Protein 9M2Z (pdb70)

B-factor: mean 44.41, std 23.23, range [16.0, 142.89]

Sequence (145 aa):
HSSGLVPRGSHMTYLFSATVNLGGALAPIPLLGGGTRVVEPITGGTIYGPGFNATIEGGLAAPILIKENGTTSQLPWVYAYGHASDGSPFYIEEDGIGSSATQNTRLLIIQVGGKYADLQKMYVLGQPSVNEERTVATVECWSHHH

Radius of gyration: 16.66 Å; Cα contacts (8 Å, |Δi|>4): 367; chains: 1; bounding box: 37×51×24 Å

Nearest PDB structures (foldseek):
  6jjt-assembly1_D  TM=7.848E-01  e=5.576E-09  Penicillium herquei
  3g7g-assembly2_H  TM=7.427E-01  e=3.559E-08  Clostridium acetobutylicum ATCC 824
  3g7g-assembly2_F  TM=7.555E-01  e=1.035E-07  Clostridium acetobutylicum ATCC 824
  3g7g-assembly1_A  TM=7.217E-01  e=1.370E-07  Clostridium acetobutylicum ATCC 824
  3g7g-assembly1_E  TM=7.266E-01  e=1.225E-06  Clostridium acetobutylicum ATCC 824

Foldseek 3Di:
DDPDDDDDDWDKFWAKKKKWFWDDKDDWDADPPGKTWIKTKTCKTWIDDDQFTWIWHIWIWTWIWDADPRDIDIQTWTWTWGATPVGWIKIKTWGRDDPPVDNWTWIAIPTDPPNRCSNVFGKTWDWDADPVRGIIMITIITTDD

Secondary structure (DSSP, 8-state):
--SSSS--S---EEEEEEEEEE--PPPPEEPTTS-EE--EEEEEEEEESSS--EEEEEEEE--EEEEETTEEEEE--EEEEEEETTS-EEEEEE-S---SSSS-EEEEEEE-GGGGGGGGSEEEEEEEE-TTSSEEEEEEEEE--

Structure (mmCIF, N/CA/C/O backbone):
data_9M2Z
#
_entry.id   9M2Z
#
_cell.length_a   45.100
_cell.length_b   70.520
_cell.length_c   88.850
_cell.angle_alpha   90.00
_cell.angle_beta   90.00
_cell.angle_gamma   90.00
#
_symmetry.space_group_name_H-M   'C 2 2 21'
#
loop_
_entity.id
_entity.type
_entity.pdbx_description
1 polymer 'DUF3237 protein'
2 water water
#
loop_
_atom_site.group_PDB
_atom_site.id
_atom_site.type_symbol
_atom_site.label_atom_id
_atom_site.label_alt_id
_atom_site.label_comp_id
_atom_site.label_asym_id
_atom_site.label_entity_id
_atom_site.label_seq_id
_atom_site.pdbx_PDB_ins_code
_atom_site.Cartn_x
_atom_site.Cartn_y
_atom_site.Cartn_z
_atom_site.occupancy
_atom_site.B_iso_or_equiv
_atom_site.auth_seq_id
_atom_site.auth_comp_id
_atom_site.auth_asym_id
_atom_site.auth_atom_id
_atom_site.pdbx_PDB_model_num
ATOM 1 N N . HIS A 1 10 ? 11.712 -4.003 -24.343 1.00 65.85 6 HIS A N 1
ATOM 2 C CA . HIS A 1 10 ? 10.935 -3.366 -23.270 1.00 77.64 6 HIS A CA 1
ATOM 3 C C . HIS A 1 10 ? 9.464 -3.749 -23.225 1.00 67.79 6 HIS A C 1
ATOM 4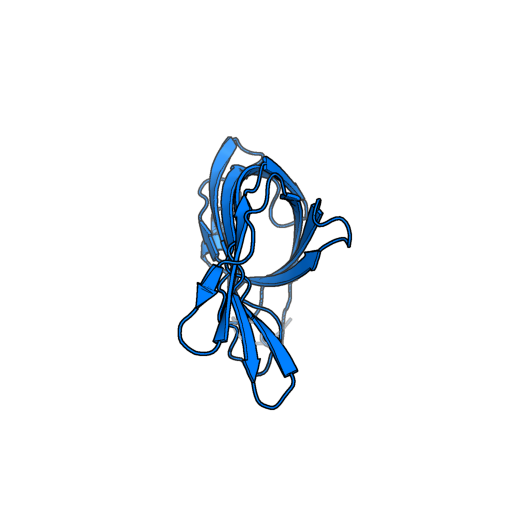 O O . HIS A 1 10 ? 8.730 -3.533 -24.185 1.00 66.40 6 HIS A O 1
ATOM 17 N N . SER A 1 11 ? 9.034 -4.281 -22.080 1.00 65.20 7 SER A N 1
ATOM 18 C CA . SER A 1 11 ? 7.661 -4.711 -21.851 1.00 65.05 7 SER A CA 1
ATOM 19 C C . SER A 1 11 ? 6.913 -3.731 -20.951 1.00 58.96 7 SER A C 1
ATOM 20 O O . SER A 1 11 ? 7.510 -3.002 -20.158 1.00 55.94 7 SER A O 1
ATOM 28 N N . SER A 1 12 ? 5.582 -3.748 -21.058 1.00 55.52 8 SER A N 1
ATOM 29 C CA . SER A 1 12 ? 4.747 -3.044 -20.096 1.00 52.46 8 SER A CA 1
ATOM 30 C C . SER A 1 12 ? 4.859 -3.718 -18.733 1.00 51.24 8 SER A C 1
ATOM 31 O O . SER A 1 12 ? 5.078 -4.930 -18.618 1.00 58.62 8 SER A O 1
ATOM 39 N N . GLY A 1 13 ? 4.715 -2.919 -17.693 1.00 52.37 9 GLY A N 1
ATOM 40 C CA . GLY A 1 13 ? 4.806 -3.447 -16.354 1.00 46.30 9 GLY A CA 1
ATOM 41 C C . GLY A 1 13 ? 6.198 -3.284 -15.802 1.00 50.90 9 GLY A C 1
ATOM 42 O O . GLY A 1 13 ? 7.007 -2.458 -16.246 1.00 51.45 9 GLY A O 1
ATOM 46 N N . LEU A 1 14 ? 6.479 -4.124 -14.820 1.00 49.12 10 LEU A N 1
ATOM 47 C CA . LEU A 1 14 ? 7.718 -4.044 -14.068 1.00 49.22 10 LEU A CA 1
ATOM 48 C C . LEU A 1 14 ? 8.497 -5.352 -14.042 1.00 43.73 10 LEU A C 1
ATOM 49 O O . LEU A 1 14 ? 9.593 -5.387 -13.482 1.00 46.71 10 LEU A O 1
ATOM 65 N N . VAL A 1 15 ? 7.963 -6.428 -14.601 1.00 48.35 11 VAL A N 1
ATOM 66 C CA . VAL A 1 15 ? 8.655 -7.710 -14.660 1.00 54.07 11 VAL A CA 1
ATOM 67 C C . VAL A 1 15 ? 8.733 -8.132 -16.125 1.00 61.05 11 VAL A C 1
ATOM 68 O O . VAL A 1 15 ? 7.696 -8.322 -16.768 1.00 60.02 11 VAL A O 1
ATOM 81 N N . PRO A 1 16 ? 9.924 -8.299 -16.706 1.00 70.91 12 PRO A N 1
ATOM 82 C CA . PRO A 1 16 ? 9.996 -8.872 -18.063 1.00 73.68 12 PRO A CA 1
ATOM 83 C C . PRO A 1 16 ? 9.716 -10.375 -18.028 1.00 75.27 12 PRO A C 1
ATOM 84 O O . PRO A 1 16 ? 10.280 -11.118 -17.216 1.00 67.16 12 PRO A O 1
ATOM 95 N N . ARG A 1 17 ? 8.826 -10.810 -18.911 1.00 83.77 13 ARG A N 1
ATOM 96 C CA . ARG A 1 17 ? 8.429 -12.199 -19.030 1.00 83.42 13 ARG A CA 1
ATOM 97 C C . ARG A 1 17 ? 9.111 -12.845 -20.234 1.00 87.26 13 ARG A C 1
ATOM 98 O O . ARG A 1 17 ? 9.812 -12.193 -21.011 1.00 95.19 13 ARG A O 1
ATOM 119 N N . GLY A 1 18 ? 8.874 -14.137 -20.404 1.00 86.08 14 GLY A N 1
ATOM 120 C CA . GLY A 1 18 ? 9.556 -14.906 -21.427 1.00 84.36 14 GLY A CA 1
ATOM 121 C C . GLY A 1 18 ? 10.705 -15.705 -20.844 1.00 87.53 14 GLY A C 1
ATOM 122 O O . GLY A 1 18 ? 11.293 -15.340 -19.825 1.00 83.69 14 GLY A O 1
ATOM 126 N N . SER A 1 19 ? 11.013 -16.832 -21.479 1.00 94.08 15 SER A N 1
ATOM 127 C CA . SER A 1 19 ? 12.080 -17.685 -20.970 1.00 98.56 15 SER A CA 1
ATOM 128 C C . SER A 1 19 ? 13.425 -16.954 -21.044 1.00 80.22 15 SER A C 1
ATOM 129 O O . SER A 1 19 ? 13.755 -16.338 -22.066 1.00 70.10 15 SER A O 1
ATOM 137 N N . HIS A 1 20 ? 14.212 -17.044 -19.961 1.00 69.27 16 HIS A N 1
ATOM 138 C CA . HIS A 1 20 ? 15.582 -16.543 -19.938 1.00 71.96 16 HIS A CA 1
ATOM 139 C C . HIS A 1 20 ? 16.415 -17.569 -19.206 1.00 65.08 16 HIS A C 1
ATOM 140 O O . HIS A 1 20 ? 16.232 -17.811 -18.006 1.00 66.64 16 HIS A O 1
ATOM 154 N N . MET A 1 21 ? 17.195 -18.290 -20.009 1.00 48.65 17 MET A N 1
ATOM 155 C CA . MET A 1 21 ? 18.245 -19.207 -19.535 1.00 44.35 17 MET A CA 1
ATOM 156 C C . MET A 1 21 ? 19.567 -18.496 -19.746 1.00 39.94 17 MET A C 1
ATOM 157 O O . MET A 1 21 ? 19.755 -17.815 -20.753 1.00 43.79 17 MET A O 1
ATOM 171 N N . THR A 1 22 ? 20.417 -18.524 -18.742 1.00 32.18 18 THR A N 1
ATOM 172 C CA . THR A 1 22 ? 21.604 -17.702 -18.778 1.00 33.19 18 THR A CA 1
ATOM 173 C C . THR A 1 22 ? 22.778 -18.588 -18.424 1.00 34.22 18 THR A C 1
ATOM 174 O O . THR A 1 22 ? 22.744 -19.291 -17.404 1.00 31.32 18 THR A O 1
ATOM 185 N N . TYR A 1 23 ? 23.764 -18.614 -19.318 1.00 30.25 19 TYR A N 1
ATOM 186 C CA . TYR A 1 23 ? 24.959 -19.406 -19.091 1.00 28.48 19 TYR A CA 1
ATOM 187 C C . TYR A 1 23 ? 25.752 -18.795 -17.945 1.00 29.76 19 TYR A C 1
ATOM 188 O O . TYR A 1 23 ? 25.964 -17.578 -17.912 1.00 31.20 19 TYR A O 1
ATOM 206 N N . LEU A 1 24 ? 26.177 -19.633 -17.016 1.00 27.55 20 LEU A N 1
ATOM 207 C CA . LEU A 1 24 ? 26.925 -19.178 -15.87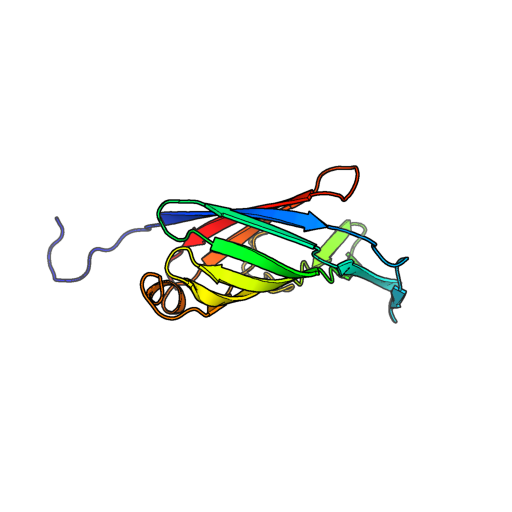7 1.00 23.94 20 LEU A CA 1
ATOM 208 C C . LEU A 1 24 ? 28.372 -19.576 -15.840 1.00 24.34 20 LEU A C 1
ATOM 209 O O . LEU A 1 24 ? 29.214 -18.769 -15.677 1.00 27.47 20 LEU A O 1
ATOM 225 N N . PHE A 1 25 ? 28.626 -20.849 -15.969 1.00 25.30 21 PHE A N 1
ATOM 226 C CA . PHE A 1 25 ? 29.948 -21.356 -15.923 1.00 26.97 21 PHE A CA 1
ATOM 227 C C . PHE A 1 25 ? 30.081 -22.809 -16.313 1.00 30.58 21 PHE A C 1
ATOM 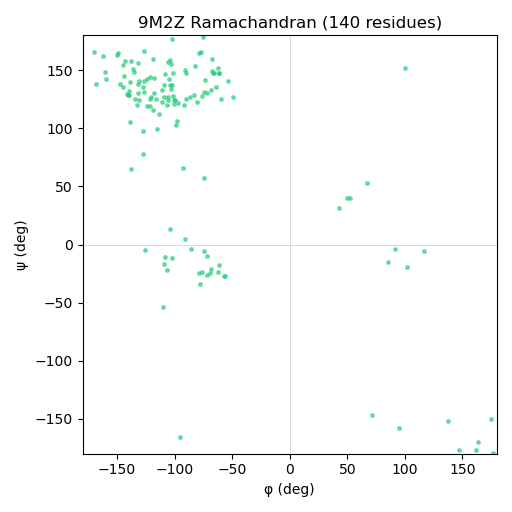228 O O . PHE A 1 25 ? 29.137 -23.519 -16.402 1.00 29.79 21 PHE A O 1
ATOM 245 N N . SER A 1 26 ? 31.317 -23.183 -16.554 1.00 25.75 22 SER A N 1
ATOM 246 C CA . SER A 1 26 ? 31.736 -24.551 -16.768 1.00 31.48 22 SER A CA 1
ATOM 247 C C . SER A 1 26 ? 32.705 -24.933 -15.669 1.00 32.28 22 SER A C 1
ATOM 248 O O . SER A 1 26 ? 33.464 -24.079 -15.190 1.00 30.17 22 SER A O 1
ATOM 256 N N . ALA A 1 27 ? 32.625 -26.185 -15.214 1.00 34.32 23 ALA A N 1
ATOM 257 C CA . ALA A 1 27 ? 33.512 -26.706 -14.176 1.00 31.09 23 ALA A CA 1
ATOM 258 C C . ALA A 1 27 ? 34.307 -27.855 -14.785 1.00 36.79 23 ALA A C 1
ATOM 259 O O . ALA A 1 27 ? 33.741 -28.698 -15.494 1.00 39.35 23 ALA A O 1
ATOM 266 N N . THR A 1 28 ? 35.618 -27.815 -14.605 1.00 30.49 24 THR A N 1
ATOM 267 C CA . THR A 1 28 ? 36.516 -28.898 -14.966 1.00 33.18 24 THR A CA 1
ATOM 268 C C . THR A 1 28 ? 36.946 -29.532 -13.653 1.00 34.21 24 THR A C 1
ATOM 269 O O . THR A 1 28 ? 37.511 -28.848 -12.794 1.00 32.96 24 THR A O 1
ATOM 280 N N . VAL A 1 29 ? 36.648 -30.816 -13.474 1.00 31.73 25 VAL A N 1
ATOM 281 C CA . VAL A 1 29 ? 36.796 -31.475 -12.191 1.00 28.43 25 VAL A CA 1
ATOM 282 C C . VAL A 1 29 ? 37.744 -32.645 -12.355 1.00 29.98 25 VAL A C 1
ATOM 283 O O . VAL A 1 29 ? 37.431 -33.616 -13.058 1.00 30.43 25 VAL A O 1
ATOM 296 N N . ASN A 1 30 ? 38.851 -32.602 -11.629 1.00 24.17 26 ASN A N 1
ATOM 297 C CA . ASN A 1 30 ? 39.842 -33.672 -11.687 1.00 27.62 26 ASN A CA 1
ATOM 298 C C . ASN A 1 30 ? 39.479 -34.773 -10.701 1.00 29.42 26 ASN A C 1
ATOM 299 O O . ASN A 1 30 ? 39.248 -34.503 -9.515 1.00 25.76 26 ASN A O 1
ATOM 310 N N . LEU A 1 31 ? 39.414 -36.004 -11.201 1.00 30.25 27 LEU A N 1
ATOM 311 C CA . LEU A 1 31 ? 39.035 -37.164 -10.432 1.00 26.31 27 LEU A CA 1
ATOM 312 C C . LEU A 1 31 ? 40.265 -37.982 -10.110 1.00 32.99 27 LEU A C 1
ATOM 313 O O . LEU A 1 31 ? 41.116 -38.220 -10.971 1.00 33.89 27 LEU A O 1
ATOM 329 N N . GLY A 1 32 ? 40.341 -38.452 -8.889 1.00 27.30 28 GLY A N 1
ATOM 330 C CA . GLY A 1 32 ? 41.508 -39.255 -8.564 1.00 33.09 28 GLY A CA 1
ATOM 331 C C . GLY A 1 32 ? 41.171 -40.365 -7.613 1.00 35.58 28 GLY A C 1
ATOM 332 O O . GLY A 1 32 ? 40.486 -40.131 -6.609 1.00 42.62 28 GLY A O 1
ATOM 336 N N . GLY A 1 33 ? 41.674 -41.550 -7.877 1.00 29.36 29 GLY A N 1
ATOM 337 C CA . GLY A 1 33 ? 41.511 -42.636 -6.962 1.00 41.59 29 GLY A CA 1
ATOM 338 C C . GLY A 1 33 ? 40.119 -43.175 -6.747 1.00 25.46 29 GLY A C 1
ATOM 339 O O . GLY A 1 33 ? 39.721 -43.353 -5.590 1.00 32.86 29 GLY A O 1
ATOM 343 N N . ALA A 1 34 ? 39.399 -43.541 -7.793 1.00 29.21 30 ALA A N 1
ATOM 344 C CA . ALA A 1 34 ? 38.063 -44.117 -7.560 1.00 29.91 30 ALA A CA 1
ATOM 345 C C . ALA A 1 34 ? 38.113 -45.473 -6.834 1.00 31.30 30 ALA A C 1
ATOM 346 O O . ALA A 1 34 ? 39.043 -46.283 -6.977 1.00 29.17 30 ALA A O 1
ATOM 353 N N . LEU A 1 35 ? 37.084 -45.702 -6.032 1.00 23.22 31 LEU A N 1
ATOM 354 C CA . LEU A 1 35 ? 36.832 -46.979 -5.392 1.00 23.48 31 LEU A CA 1
ATOM 355 C C . LEU A 1 35 ? 36.116 -47.907 -6.363 1.00 26.43 31 LEU A C 1
ATOM 356 O O . LEU A 1 35 ? 35.400 -47.480 -7.267 1.00 27.95 31 LEU A O 1
ATOM 372 N N . ALA A 1 36 ? 36.292 -49.205 -6.151 1.00 24.98 32 ALA A N 1
ATOM 373 C CA . ALA A 1 36 ? 35.548 -50.181 -6.929 1.00 28.91 32 ALA A CA 1
ATOM 374 C C . ALA A 1 36 ? 34.060 -49.978 -6.646 1.00 28.16 32 ALA A C 1
ATOM 375 O O . ALA A 1 36 ? 33.683 -49.504 -5.569 1.00 25.27 32 ALA A O 1
ATOM 382 N N . PRO A 1 37 ? 33.190 -50.308 -7.595 1.00 27.46 33 PRO A N 1
ATOM 383 C CA . PRO A 1 37 ? 31.752 -50.198 -7.321 1.00 22.40 33 PRO A CA 1
ATOM 384 C C . PRO A 1 37 ? 31.323 -50.940 -6.071 1.00 22.11 33 PRO A C 1
ATOM 385 O O . PRO A 1 37 ? 31.695 -52.105 -5.841 1.00 23.38 33 PRO A O 1
ATOM 396 N N . ILE A 1 38 ? 30.415 -50.309 -5.343 1.00 20.74 34 ILE A N 1
ATOM 397 C CA . ILE A 1 38 ? 29.812 -50.903 -4.153 1.00 20.84 34 ILE A CA 1
ATOM 398 C C . ILE A 1 38 ? 28.434 -51.442 -4.549 1.00 23.06 34 ILE A C 1
ATOM 399 O O . ILE A 1 38 ? 27.611 -50.670 -5.043 1.00 21.25 34 ILE A O 1
ATOM 415 N N . PRO A 1 39 ? 28.149 -52.718 -4.323 1.00 22.01 35 PRO A N 1
ATOM 416 C CA . PRO A 1 39 ? 26.843 -53.282 -4.711 1.00 22.81 35 PRO A CA 1
ATOM 417 C C . PRO A 1 39 ? 25.741 -52.863 -3.734 1.00 24.20 35 PRO A C 1
ATOM 418 O O . PRO A 1 39 ? 25.886 -52.993 -2.514 1.00 25.67 35 PRO A O 1
ATOM 429 N N . LEU A 1 40 ? 24.656 -52.319 -4.279 1.00 22.89 36 LEU A N 1
ATOM 430 C CA . LEU A 1 40 ? 23.537 -51.839 -3.473 1.00 21.31 36 LEU A CA 1
ATOM 431 C C . LEU A 1 40 ? 22.393 -52.835 -3.472 1.00 23.53 36 LEU A C 1
ATOM 432 O O . LEU A 1 40 ? 22.181 -53.532 -4.449 1.00 23.58 36 LEU A O 1
ATOM 448 N N . LEU A 1 41 ? 21.670 -52.882 -2.355 1.00 23.36 37 LEU A N 1
ATOM 449 C CA . LEU A 1 41 ? 20.416 -53.608 -2.293 1.00 25.32 37 LEU A CA 1
ATOM 450 C C . LEU A 1 41 ? 19.562 -53.219 -3.470 1.00 24.15 37 LEU A C 1
ATOM 451 O O . LEU A 1 41 ? 19.320 -52.032 -3.678 1.00 28.30 37 LEU A O 1
ATOM 467 N N . GLY A 1 42 ? 19.095 -54.208 -4.215 1.00 25.06 38 GLY A N 1
ATOM 468 C CA . GLY A 1 42 ? 18.259 -53.989 -5.376 1.00 27.25 38 GLY A CA 1
ATOM 469 C C . GLY A 1 42 ? 18.998 -54.111 -6.680 1.00 34.34 38 GLY A C 1
ATOM 470 O O . GLY A 1 42 ? 18.365 -54.277 -7.722 1.00 36.75 38 GLY A O 1
ATOM 474 N N . GLY A 1 43 ? 20.312 -54.004 -6.651 1.00 29.09 39 GLY A N 1
ATOM 475 C CA . GLY A 1 43 ? 21.112 -54.329 -7.805 1.00 31.58 39 GLY A CA 1
ATOM 476 C C . GLY A 1 43 ? 21.887 -53.165 -8.372 1.00 33.83 39 GLY A C 1
ATOM 477 O O . GLY A 1 43 ? 22.694 -53.373 -9.297 1.00 38.96 39 GLY A O 1
ATOM 481 N N . GLY A 1 44 ? 21.697 -51.959 -7.856 1.00 27.62 40 GLY A N 1
ATOM 482 C CA . GLY A 1 44 ? 22.451 -50.801 -8.326 1.00 29.63 40 GLY A CA 1
ATOM 483 C C . GLY A 1 44 ? 23.884 -50.828 -7.795 1.00 26.87 40 GLY A C 1
ATOM 484 O O . GLY A 1 44 ? 24.285 -51.746 -7.080 1.00 23.87 40 GLY A O 1
ATOM 488 N N . THR A 1 45 ? 24.674 -49.825 -8.187 1.00 22.32 41 THR A N 1
ATOM 489 C CA . THR A 1 45 ? 25.992 -49.648 -7.598 1.00 23.19 41 THR A CA 1
ATOM 490 C C . THR A 1 45 ? 26.288 -48.203 -7.251 1.00 23.48 41 THR A C 1
ATOM 491 O O . THR A 1 45 ? 25.759 -47.270 -7.877 1.00 26.25 41 THR A O 1
ATOM 502 N N . ARG A 1 46 ? 27.077 -48.008 -6.182 1.00 20.52 42 ARG A N 1
ATOM 503 C CA . ARG A 1 46 ? 27.553 -46.679 -5.805 1.00 20.40 42 ARG A CA 1
ATOM 504 C C . ARG A 1 46 ? 29.027 -46.631 -6.185 1.00 22.13 42 ARG A C 1
ATOM 505 O O . ARG A 1 46 ? 29.787 -47.519 -5.777 1.00 19.86 42 ARG A O 1
ATOM 526 N N . VAL A 1 47 ? 29.422 -45.645 -6.992 1.00 20.72 43 VAL A N 1
ATOM 527 C CA . VAL A 1 47 ? 30.801 -45.509 -7.428 1.00 20.78 43 VAL A CA 1
ATOM 528 C C . VAL A 1 47 ? 31.377 -44.250 -6.834 1.00 20.88 43 VAL A C 1
ATOM 529 O O . VAL A 1 47 ? 30.954 -43.160 -7.194 1.00 25.55 43 VAL A O 1
ATOM 542 N N . VAL A 1 48 ? 32.327 -44.386 -5.926 1.00 19.44 44 VAL A N 1
ATOM 543 C CA . VAL A 1 48 ? 32.920 -43.242 -5.215 1.00 20.14 44 VAL A CA 1
ATOM 544 C C . VAL A 1 48 ? 34.150 -42.762 -5.977 1.00 23.49 44 VAL A C 1
ATOM 545 O O . VAL A 1 48 ? 35.113 -43.535 -6.177 1.00 23.31 44 VAL A O 1
ATOM 558 N N . GLU A 1 49 ? 34.116 -41.494 -6.401 1.00 20.88 45 GLU A N 1
ATOM 559 C CA . GLU A 1 49 ? 35.208 -40.877 -7.163 1.00 22.64 45 GLU A CA 1
ATOM 560 C C . GLU A 1 49 ? 35.624 -39.571 -6.484 1.00 20.53 45 GLU A C 1
ATOM 561 O O . GLU A 1 49 ? 35.008 -38.509 -6.702 1.00 22.29 45 GLU A O 1
ATOM 573 N N . PRO A 1 50 ? 36.690 -39.604 -5.675 1.00 23.40 46 PRO A N 1
ATOM 574 C CA . PRO A 1 50 ? 37.193 -38.391 -5.003 1.00 20.33 46 PRO A CA 1
ATOM 575 C C . PRO A 1 50 ? 37.624 -37.353 -6.009 1.00 23.20 46 PRO A C 1
ATOM 576 O O . PRO A 1 50 ? 38.092 -37.669 -7.117 1.00 25.69 46 PRO A O 1
ATOM 587 N N . ILE A 1 51 ? 37.452 -36.098 -5.615 1.00 22.82 47 ILE A N 1
ATOM 588 C CA . ILE A 1 51 ? 37.833 -34.963 -6.442 1.00 22.36 47 ILE A CA 1
ATOM 589 C C . ILE A 1 51 ? 39.138 -34.417 -5.924 1.00 25.61 47 ILE A C 1
ATOM 590 O O . ILE A 1 51 ? 39.227 -34.099 -4.739 1.00 26.92 47 ILE A O 1
ATOM 606 N N . THR A 1 52 ? 40.133 -34.267 -6.820 1.00 24.71 48 THR A N 1
ATOM 607 C CA . THR A 1 52 ? 41.435 -33.827 -6.365 1.00 28.45 48 THR A CA 1
ATOM 608 C C . THR A 1 52 ? 41.701 -32.358 -6.652 1.00 27.58 48 THR A C 1
ATOM 609 O O . THR A 1 52 ? 42.641 -31.788 -6.069 1.00 30.43 48 THR A O 1
ATOM 620 N N . GLY A 1 53 ? 40.863 -31.723 -7.456 1.00 22.58 49 GLY A N 1
ATOM 621 C CA . GLY A 1 53 ? 41.067 -30.331 -7.784 1.00 24.54 49 GLY A CA 1
ATOM 622 C C . GLY A 1 53 ? 40.231 -30.020 -9.001 1.00 26.57 49 GLY A C 1
ATOM 623 O O . GLY A 1 53 ? 39.400 -30.841 -9.416 1.00 26.59 49 GLY A O 1
ATOM 627 N N . GLY A 1 54 ? 40.458 -28.837 -9.568 1.00 30.78 50 GLY A N 1
ATOM 628 C CA . GLY A 1 54 ? 39.715 -28.424 -10.742 1.00 30.38 50 GLY A CA 1
ATOM 629 C C . GLY A 1 54 ? 39.492 -26.919 -10.746 1.00 29.30 50 GLY A C 1
ATOM 630 O O . GLY A 1 54 ? 39.951 -26.180 -9.862 1.00 26.16 50 GLY A O 1
ATOM 634 N N . THR A 1 55 ? 38.764 -26.465 -11.756 1.00 24.88 51 THR A N 1
ATOM 635 C CA . THR A 1 55 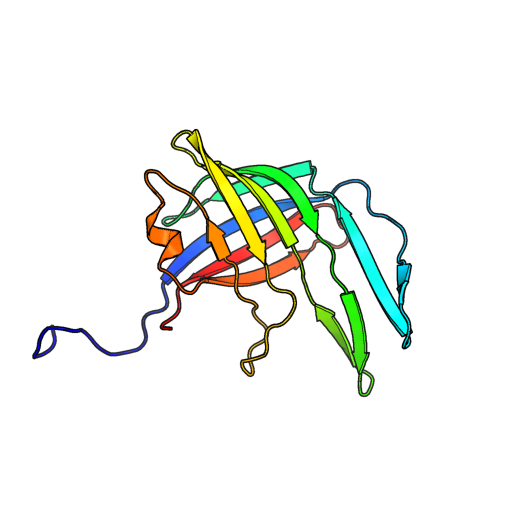? 38.536 -25.025 -11.898 1.00 25.48 51 THR A CA 1
ATOM 636 C C . THR A 1 55 ? 37.141 -24.788 -12.444 1.00 24.68 51 THR A C 1
ATOM 637 O O . THR A 1 55 ? 36.532 -25.659 -13.075 1.00 27.39 51 THR A O 1
ATOM 648 N N . ILE A 1 56 ? 36.627 -23.608 -12.138 1.00 23.14 52 ILE A N 1
ATOM 649 C CA . ILE A 1 56 ? 35.305 -23.159 -12.562 1.00 21.61 52 ILE A CA 1
ATOM 650 C C . ILE A 1 56 ? 35.525 -21.822 -13.232 1.00 25.39 52 ILE A C 1
ATOM 651 O O . ILE A 1 56 ? 36.264 -20.988 -12.689 1.00 25.10 52 ILE A O 1
ATOM 667 N N . TYR A 1 57 ? 34.953 -21.634 -14.428 1.00 25.22 53 TYR A N 1
ATOM 668 C CA . TYR A 1 57 ? 35.243 -20.429 -15.193 1.00 26.88 53 TYR A CA 1
ATOM 669 C C . TYR A 1 57 ? 34.010 -20.059 -15.986 1.00 25.16 53 TYR A C 1
ATOM 670 O O . TYR A 1 57 ? 33.329 -20.927 -16.536 1.00 29.67 53 TYR A O 1
ATOM 688 N N . GLY A 1 58 ? 33.711 -18.780 -16.013 1.00 28.44 54 GLY A N 1
ATOM 689 C CA . GLY A 1 58 ? 32.652 -18.286 -16.857 1.00 30.07 54 GLY A CA 1
ATOM 690 C C . GLY A 1 58 ? 32.217 -16.918 -16.400 1.00 30.22 54 GLY A C 1
ATOM 691 O O . GLY A 1 58 ? 32.754 -16.345 -15.447 1.00 29.72 54 GLY A O 1
ATOM 695 N N . PRO A 1 59 ? 31.195 -16.378 -17.061 1.00 30.64 55 PRO A N 1
ATOM 696 C CA . PRO A 1 59 ? 30.754 -15.040 -16.695 1.00 31.32 55 PRO A CA 1
ATOM 697 C C . PRO A 1 59 ? 30.106 -14.982 -15.327 1.00 32.57 55 PRO A C 1
ATOM 698 O O . PRO A 1 59 ? 30.060 -13.903 -14.727 1.00 36.12 55 PRO A O 1
ATOM 709 N N . GLY A 1 60 ? 29.619 -16.099 -14.803 1.00 29.04 56 GLY A N 1
ATOM 710 C CA . GLY A 1 60 ? 28.811 -16.064 -13.611 1.00 24.29 56 GLY A CA 1
ATOM 711 C C . GLY A 1 60 ? 29.481 -16.593 -12.370 1.00 29.16 56 GLY A C 1
ATOM 712 O O . GLY A 1 60 ? 28.932 -16.439 -11.274 1.00 24.85 56 GLY A O 1
ATOM 716 N N . PHE A 1 61 ? 30.642 -17.235 -12.514 1.00 24.72 57 PHE A N 1
ATOM 717 C CA . PHE A 1 61 ? 31.341 -17.841 -11.390 1.00 21.26 57 PHE A CA 1
ATOM 718 C C . PHE A 1 61 ? 32.734 -18.196 -11.886 1.00 24.61 57 PHE A C 1
ATOM 719 O O . PHE A 1 61 ? 32.893 -18.703 -13.012 1.00 23.55 57 PHE A O 1
ATOM 736 N N . ASN A 1 62 ? 33.743 -17.932 -11.054 1.00 24.45 58 ASN A N 1
ATOM 737 C CA . ASN A 1 62 ? 35.130 -18.331 -11.289 1.00 21.36 58 ASN A CA 1
ATOM 738 C C . ASN A 1 62 ? 35.682 -18.761 -9.958 1.00 23.10 58 ASN A C 1
ATOM 739 O O . ASN A 1 62 ? 35.480 -18.050 -8.979 1.00 22.29 58 ASN A O 1
ATOM 750 N N . ALA A 1 63 ? 36.280 -19.940 -9.907 1.00 22.49 59 ALA A N 1
ATOM 751 C CA . ALA A 1 63 ? 36.687 -20.514 -8.653 1.00 24.18 59 ALA A CA 1
ATOM 752 C C . ALA A 1 63 ? 37.699 -21.609 -8.921 1.00 22.70 59 ALA A C 1
ATOM 753 O O . ALA A 1 63 ? 37.882 -22.080 -10.051 1.00 24.61 59 ALA A O 1
ATOM 760 N N . THR A 1 64 ? 38.422 -21.954 -7.866 1.00 20.69 60 THR A N 1
ATOM 761 C CA . THR A 1 64 ? 39.270 -23.134 -7.825 1.00 20.51 60 THR A CA 1
ATOM 762 C C . THR A 1 64 ? 38.658 -24.189 -6.898 1.00 21.37 60 THR A C 1
ATOM 763 O O . THR A 1 64 ? 38.291 -23.903 -5.745 1.00 21.32 60 THR A O 1
ATOM 774 N N . ILE A 1 65 ? 38.510 -25.403 -7.443 1.00 22.97 61 ILE A N 1
ATOM 775 C CA . ILE A 1 65 ? 38.021 -26.566 -6.697 1.00 22.75 61 ILE A CA 1
ATOM 776 C C . ILE A 1 65 ? 39.203 -27.160 -5.942 1.00 22.84 61 ILE A C 1
ATOM 777 O O . ILE A 1 65 ? 40.268 -27.416 -6.526 1.00 23.99 61 ILE A O 1
ATOM 793 N N . GLU A 1 66 ? 39.021 -27.368 -4.635 1.00 21.24 62 GLU A N 1
ATOM 794 C CA . GLU A 1 66 ? 40.066 -27.953 -3.829 1.00 21.32 62 GLU A CA 1
ATOM 795 C C . GLU A 1 66 ? 39.795 -29.361 -3.360 1.00 23.21 62 GLU A C 1
ATOM 796 O O . GLU A 1 66 ? 40.774 -30.065 -3.021 1.00 27.05 62 GLU A O 1
ATOM 808 N N . GLY A 1 67 ? 38.551 -29.825 -3.406 1.00 22.16 63 GLY A N 1
ATOM 809 C CA . GLY A 1 67 ? 38.303 -31.183 -2.993 1.00 23.56 63 GLY A CA 1
ATOM 810 C C . GLY A 1 67 ? 36.826 -31.489 -3.046 1.00 21.70 63 GLY A C 1
ATOM 811 O O . GLY A 1 67 ? 35.988 -30.677 -3.482 1.00 20.03 63 GLY A O 1
ATOM 815 N N . GLY A 1 68 ? 36.533 -32.723 -2.659 1.00 19.30 64 GLY A N 1
ATOM 816 C CA . GLY A 1 68 ? 35.185 -33.240 -2.559 1.00 23.10 64 GLY A CA 1
ATOM 817 C C . GLY A 1 68 ? 35.135 -34.633 -3.116 1.00 21.67 64 GLY A C 1
ATOM 818 O O . GLY A 1 68 ? 36.130 -35.360 -3.077 1.00 20.47 64 GLY A O 1
ATOM 822 N N . LEU A 1 69 ? 33.954 -34.980 -3.614 1.00 20.34 65 LEU A N 1
ATOM 823 C CA . LEU A 1 69 ? 33.753 -36.317 -4.155 1.00 18.43 65 LEU A CA 1
ATOM 824 C C . LEU A 1 69 ? 32.557 -36.379 -5.064 1.00 20.88 65 LEU A C 1
ATOM 825 O O . LEU A 1 69 ? 31.557 -35.695 -4.849 1.00 23.70 65 LEU A O 1
ATOM 841 N N . ALA A 1 70 ? 32.637 -37.239 -6.055 1.00 21.23 66 ALA A N 1
ATOM 842 C CA . ALA A 1 70 ? 31.487 -37.599 -6.864 1.00 22.13 66 ALA A CA 1
ATOM 843 C C . ALA A 1 70 ? 31.044 -38.963 -6.344 1.00 22.83 66 ALA A C 1
ATOM 844 O O . ALA A 1 70 ? 31.867 -39.832 -6.038 1.00 22.41 66 ALA A O 1
ATOM 851 N N . ALA A 1 71 ? 29.764 -39.156 -6.187 1.00 19.78 67 ALA A N 1
ATOM 852 C CA . ALA A 1 71 ? 29.241 -40.406 -5.640 1.00 21.36 67 ALA A CA 1
ATOM 853 C C . ALA A 1 71 ? 28.034 -40.733 -6.490 1.00 19.72 67 ALA A C 1
ATOM 854 O O . ALA A 1 71 ? 26.927 -40.784 -5.975 1.00 19.23 67 ALA A O 1
ATOM 861 N N . PRO A 1 72 ? 28.239 -41.004 -7.783 1.00 23.39 68 PRO A N 1
ATOM 862 C CA . PRO A 1 72 ? 27.127 -41.455 -8.637 1.00 23.23 68 PRO A CA 1
ATOM 863 C C . PRO A 1 72 ? 26.613 -42.846 -8.239 1.00 24.88 68 PRO A C 1
ATOM 864 O O . PRO A 1 72 ? 27.357 -43.722 -7.757 1.00 21.51 68 PRO A O 1
ATOM 875 N N . ILE A 1 73 ? 25.313 -43.015 -8.448 1.00 22.09 69 ILE A N 1
ATOM 876 C CA . ILE A 1 73 ? 24.643 -44.294 -8.301 1.00 21.97 69 ILE A CA 1
ATOM 877 C C . ILE A 1 73 ? 24.228 -44.730 -9.699 1.00 30.10 69 ILE A C 1
ATOM 878 O O . ILE A 1 73 ? 23.727 -43.913 -10.486 1.00 29.78 69 ILE A O 1
ATOM 894 N N . LEU A 1 74 ? 24.505 -45.980 -10.033 1.00 27.01 70 LEU A N 1
ATOM 895 C CA . LEU A 1 74 ? 24.187 -46.555 -11.340 1.00 29.00 70 LEU A CA 1
ATOM 896 C C . LEU A 1 74 ? 23.083 -47.565 -11.109 1.00 32.33 70 LEU A C 1
ATOM 897 O O . LEU A 1 74 ? 23.235 -48.472 -10.281 1.00 34.96 70 LEU A O 1
ATOM 913 N N . ILE A 1 75 ? 21.947 -47.394 -11.780 1.00 25.48 71 ILE A N 1
ATOM 914 C CA . ILE A 1 75 ? 20.813 -48.261 -11.487 1.00 36.33 71 ILE A CA 1
ATOM 915 C C . ILE A 1 75 ? 20.142 -48.625 -12.794 1.00 35.04 71 ILE A C 1
ATOM 916 O O . ILE A 1 75 ? 19.857 -47.750 -13.604 1.00 37.34 71 ILE A O 1
ATOM 932 N N . LYS A 1 76 ? 19.921 -49.911 -13.012 1.00 35.30 72 LYS A N 1
ATOM 933 C CA . LYS A 1 76 ? 19.260 -50.400 -14.213 1.00 41.73 72 LYS A CA 1
ATOM 934 C C . LYS A 1 76 ? 17.764 -50.471 -13.968 1.00 44.87 72 LYS A C 1
ATOM 935 O O . LYS A 1 76 ? 17.324 -51.124 -13.016 1.00 40.76 72 LYS A O 1
ATOM 954 N N . GLU A 1 77 ? 16.986 -49.821 -14.836 1.00 39.64 73 GLU A N 1
ATOM 955 C CA . GLU A 1 77 ? 15.533 -49.897 -14.742 1.00 37.49 73 GLU A CA 1
ATOM 956 C C . GLU A 1 77 ? 14.940 -50.013 -16.135 1.00 40.45 73 GLU A C 1
ATOM 957 O O . GLU A 1 77 ? 15.292 -49.228 -17.024 1.00 39.51 73 GLU A O 1
ATOM 969 N N . ASN A 1 78 ? 14.028 -50.973 -16.300 1.00 33.84 74 ASN A N 1
ATOM 970 C CA . ASN A 1 78 ? 13.409 -51.283 -17.595 1.00 43.59 74 ASN A CA 1
ATOM 971 C C . ASN A 1 78 ? 14.493 -51.442 -18.657 1.00 52.61 74 ASN A C 1
ATOM 972 O O . ASN A 1 78 ? 14.375 -50.947 -19.780 1.00 51.75 74 ASN A O 1
ATOM 983 N N . GLY A 1 79 ? 15.589 -52.084 -18.278 1.00 47.27 75 GLY A N 1
ATOM 984 C CA . GLY A 1 79 ? 16.653 -52.399 -19.206 1.00 62.33 75 GLY A CA 1
ATOM 985 C C . GLY A 1 79 ? 17.688 -51.307 -19.432 1.00 67.97 75 GLY A C 1
ATOM 986 O O . GLY A 1 79 ? 18.767 -51.594 -19.964 1.00 75.27 75 GLY A O 1
ATOM 990 N N . THR A 1 80 ? 17.412 -50.074 -19.043 1.00 61.24 76 THR A N 1
ATOM 991 C CA . THR A 1 80 ? 18.333 -48.973 -19.277 1.00 63.18 76 THR A CA 1
ATOM 992 C C . THR A 1 80 ? 19.055 -48.583 -17.987 1.00 53.93 76 THR A C 1
ATOM 993 O O . THR A 1 80 ? 18.467 -48.604 -16.908 1.00 48.38 76 THR A O 1
ATOM 1004 N N . THR A 1 81 ? 20.335 -48.227 -18.096 1.00 49.48 77 THR A N 1
ATOM 1005 C CA . THR A 1 81 ? 21.128 -47.839 -16.927 1.00 50.45 77 THR A CA 1
ATOM 1006 C C . THR A 1 81 ? 21.154 -46.321 -16.792 1.00 49.40 77 THR A C 1
ATOM 1007 O O . THR A 1 81 ? 21.576 -45.614 -17.710 1.00 50.61 77 THR A O 1
ATOM 1018 N N . SER A 1 82 ? 20.693 -45.836 -15.648 1.00 47.27 78 SER A N 1
ATOM 1019 C CA . SER A 1 82 ? 20.671 -44.421 -15.315 1.00 53.06 78 SER A CA 1
ATOM 1020 C C . SER A 1 82 ? 21.810 -44.126 -14.359 1.00 44.86 78 SER A C 1
ATOM 1021 O O . SER A 1 82 ? 22.259 -45.010 -13.637 1.00 38.83 78 SER A O 1
ATOM 1029 N N . GLN A 1 83 ? 22.261 -42.878 -14.345 1.00 41.25 79 GLN A N 1
ATOM 1030 C CA . GLN A 1 83 ? 23.242 -42.410 -13.381 1.00 37.40 79 GLN A CA 1
ATOM 1031 C C . GLN A 1 83 ? 22.647 -41.263 -12.586 1.00 45.60 79 GLN A C 1
ATOM 1032 O O . GLN A 1 83 ? 22.155 -40.294 -13.175 1.00 44.33 79 GLN A O 1
ATOM 1046 N N . LEU A 1 84 ? 22.683 -41.379 -11.255 1.00 36.07 80 LEU A N 1
ATOM 1047 C CA . LEU A 1 84 ? 22.250 -40.308 -10.372 1.00 37.06 80 LEU A CA 1
ATOM 1048 C C . LEU A 1 84 ? 23.520 -39.593 -9.967 1.00 36.46 80 LEU A C 1
ATOM 1049 O O . LEU A 1 84 ? 24.309 -40.154 -9.213 1.00 29.50 80 LEU A O 1
ATOM 1065 N N . PRO A 1 85 ? 23.798 -38.416 -10.480 1.00 31.91 81 PRO A N 1
ATOM 1066 C CA . PRO A 1 85 ? 25.168 -37.872 -10.360 1.00 30.19 81 PRO A CA 1
ATOM 1067 C C . PRO A 1 85 ? 25.400 -36.981 -9.145 1.00 32.14 81 PRO A C 1
ATOM 1068 O O . PRO A 1 85 ? 25.680 -35.777 -9.256 1.00 32.33 81 PRO A O 1
ATOM 1079 N N . TRP A 1 86 ? 25.319 -37.587 -7.976 1.00 23.51 82 TRP A N 1
ATOM 1080 C CA . TRP A 1 86 ? 25.634 -36.899 -6.733 1.00 25.30 82 TRP A CA 1
ATOM 1081 C C . TRP A 1 86 ? 27.066 -36.391 -6.734 1.00 24.76 82 TRP A C 1
ATOM 1082 O O . TRP A 1 86 ? 28.012 -37.166 -6.915 1.00 21.99 82 TRP A O 1
ATOM 1103 N N . VAL A 1 87 ? 27.254 -35.098 -6.503 1.00 21.39 83 VAL A N 1
ATOM 1104 C CA . VAL A 1 87 ? 28.577 -34.516 -6.377 1.00 20.24 83 VAL A CA 1
ATOM 1105 C C . VAL A 1 87 ? 28.591 -33.513 -5.243 1.00 19.17 83 VAL A C 1
ATOM 1106 O O . VAL A 1 87 ? 27.649 -32.731 -5.071 1.00 20.52 83 VAL A O 1
ATOM 1119 N N . TYR A 1 88 ? 29.676 -33.517 -4.473 1.00 19.27 84 TYR A N 1
ATOM 1120 C CA . TYR A 1 88 ? 29.851 -32.576 -3.369 1.00 18.47 84 TYR A CA 1
ATOM 1121 C C . TYR A 1 88 ? 31.247 -32.005 -3.508 1.00 21.24 84 TYR A C 1
ATOM 1122 O O . TYR A 1 88 ? 32.230 -32.776 -3.478 1.00 22.20 84 TYR A O 1
ATOM 1140 N N . ALA A 1 89 ? 31.357 -30.674 -3.666 1.00 18.18 85 ALA A N 1
ATOM 1141 C CA . ALA A 1 89 ? 32.648 -30.111 -3.922 1.00 18.56 85 ALA A CA 1
ATOM 1142 C C . ALA A 1 89 ? 32.786 -28.789 -3.231 1.00 16.99 85 ALA A C 1
ATOM 1143 O O . ALA A 1 89 ? 31.814 -28.129 -2.903 1.00 20.26 85 ALA A O 1
ATOM 1150 N N . TYR A 1 90 ? 34.050 -28.407 -3.019 1.00 18.56 86 TYR A N 1
ATOM 1151 C CA . TYR A 1 90 ? 34.337 -27.166 -2.314 1.00 18.01 86 TYR A CA 1
ATOM 1152 C C . TYR A 1 90 ? 35.659 -26.573 -2.818 1.00 19.02 86 TYR A C 1
ATOM 1153 O O . TYR A 1 90 ? 36.460 -27.230 -3.506 1.00 19.89 86 TYR A O 1
ATOM 1171 N N . GLY A 1 91 ? 35.816 -25.285 -2.494 1.00 17.56 87 GLY A N 1
ATOM 1172 C CA . GLY A 1 91 ? 37.022 -24.565 -2.866 1.00 18.94 87 GLY A CA 1
ATOM 1173 C C . GLY A 1 91 ? 36.887 -23.113 -2.502 1.00 21.49 87 GLY A C 1
ATOM 1174 O O . GLY A 1 91 ? 36.187 -22.762 -1.539 1.00 18.85 87 GLY A O 1
ATOM 1178 N N . HIS A 1 92 ? 37.569 -22.273 -3.282 1.00 20.44 88 HIS A N 1
ATOM 1179 C CA . HIS A 1 92 ? 37.463 -20.831 -3.142 1.00 19.18 88 HIS A CA 1
ATOM 1180 C C . HIS A 1 92 ? 37.207 -20.171 -4.480 1.00 17.77 88 HIS A C 1
ATOM 1181 O O . HIS A 1 92 ? 37.810 -20.522 -5.499 1.00 21.28 88 HIS A O 1
ATOM 1195 N N . ALA A 1 93 ? 36.352 -19.159 -4.428 1.00 18.87 89 ALA A N 1
ATOM 1196 C CA . ALA A 1 93 ? 36.037 -18.355 -5.576 1.00 19.77 89 ALA A CA 1
ATOM 1197 C C . ALA A 1 93 ? 37.174 -17.375 -5.829 1.00 26.01 89 ALA A C 1
ATOM 1198 O O . ALA A 1 93 ? 38.054 -17.183 -4.993 1.00 24.42 89 ALA A O 1
ATOM 1205 N N . SER A 1 94 ? 37.162 -16.772 -7.011 1.00 23.79 90 SER A N 1
ATOM 1206 C CA . SER A 1 94 ? 38.267 -15.902 -7.402 1.00 24.25 90 SER A CA 1
ATOM 1207 C C . SER A 1 94 ? 38.441 -14.705 -6.490 1.00 27.43 90 SER A C 1
ATOM 1208 O O . SER A 1 94 ? 39.503 -14.069 -6.552 1.00 31.32 90 SER A O 1
ATOM 1216 N N . ASP A 1 95 ? 37.448 -14.336 -5.684 1.00 25.13 91 ASP A N 1
ATOM 1217 C CA . ASP A 1 95 ? 37.618 -13.264 -4.714 1.00 28.26 91 ASP A CA 1
ATOM 1218 C C . ASP A 1 95 ? 38.090 -13.780 -3.377 1.00 30.43 91 ASP A C 1
ATOM 1219 O O . ASP A 1 95 ? 38.325 -12.991 -2.452 1.00 32.62 91 ASP A O 1
ATOM 1228 N N . GLY A 1 96 ? 38.376 -15.075 -3.307 1.00 23.31 92 GLY A N 1
ATOM 1229 C CA . GLY A 1 96 ? 38.804 -15.721 -2.079 1.00 26.32 92 GLY A CA 1
ATOM 1230 C C . GLY A 1 96 ? 37.696 -16.320 -1.234 1.00 26.34 92 GLY A C 1
ATOM 1231 O O . GLY A 1 96 ? 37.989 -16.911 -0.191 1.00 26.94 92 GLY A O 1
ATOM 1235 N N . SER A 1 97 ? 36.419 -16.149 -1.631 1.00 23.96 93 SER A N 1
ATOM 1236 C CA . SER A 1 97 ? 35.295 -16.624 -0.792 1.00 20.83 93 SER A CA 1
ATOM 1237 C C . SER A 1 97 ? 35.220 -18.144 -0.827 1.00 18.46 93 SER A C 1
ATOM 1238 O O . SER A 1 97 ? 35.218 -18.719 -1.916 1.00 21.85 93 SER A O 1
ATOM 1246 N N . PRO A 1 98 ? 35.127 -18.821 0.316 1.00 21.00 94 PRO A N 1
ATOM 1247 C CA . PRO A 1 98 ? 34.856 -20.269 0.269 1.00 21.14 94 PRO A CA 1
ATOM 1248 C C . PRO A 1 98 ? 33.516 -20.572 -0.379 1.00 17.50 94 PRO A C 1
ATOM 1249 O O . PRO A 1 98 ? 32.569 -19.811 -0.249 1.00 18.80 94 PRO A O 1
ATOM 1260 N N . PHE A 1 99 ? 33.425 -21.703 -1.061 1.00 17.97 95 PHE A N 1
ATOM 1261 C CA . PHE A 1 99 ? 32.180 -22.158 -1.630 1.00 18.29 95 PHE A CA 1
ATOM 1262 C C . PHE A 1 99 ? 31.994 -23.645 -1.423 1.00 18.13 95 PHE A C 1
ATOM 1263 O O . PHE A 1 99 ? 32.956 -24.398 -1.245 1.00 19.03 95 PHE A O 1
ATOM 1280 N N . TYR A 1 100 ? 30.717 -24.056 -1.481 1.00 16.81 96 TYR A N 1
ATOM 1281 C CA . TYR A 1 100 ? 30.311 -25.454 -1.396 1.00 16.00 96 TYR A CA 1
ATOM 1282 C C . TYR A 1 100 ? 29.333 -25.682 -2.533 1.00 17.63 96 TYR A C 1
ATOM 1283 O O . TYR A 1 100 ? 28.431 -24.861 -2.708 1.00 19.90 96 TYR A O 1
ATOM 1301 N N . ILE A 1 101 ? 29.530 -26.733 -3.340 1.00 17.48 97 ILE A N 1
ATOM 1302 C CA . ILE A 1 101 ? 28.620 -26.974 -4.450 1.00 20.02 97 ILE A CA 1
ATOM 1303 C C . ILE A 1 101 ? 28.104 -28.390 -4.261 1.00 18.91 97 ILE A C 1
ATOM 1304 O O . ILE A 1 101 ? 28.872 -29.293 -3.899 1.00 20.23 97 ILE A O 1
ATOM 1320 N N . GLU A 1 102 ? 26.834 -28.595 -4.571 1.00 18.61 98 GLU A N 1
ATOM 1321 C CA . GLU A 1 102 ? 26.231 -29.919 -4.469 1.00 19.63 98 GLU A CA 1
ATOM 1322 C C . GLU A 1 102 ? 25.434 -30.128 -5.753 1.00 23.04 98 GLU A C 1
ATOM 1323 O O . GLU A 1 102 ? 24.599 -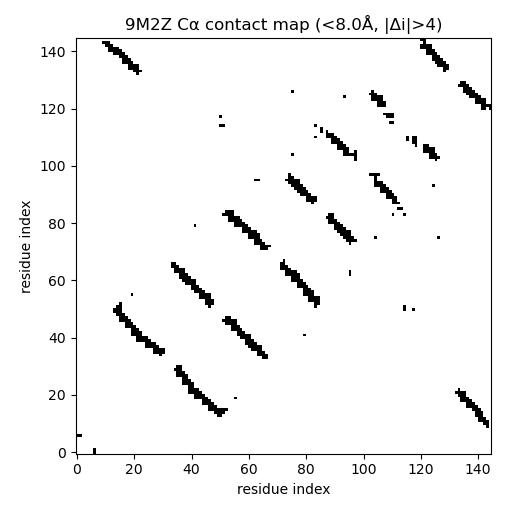29.284 -6.106 1.00 24.96 98 GLU A O 1
ATOM 1336 N N . GLU A 1 103 ? 25.720 -31.231 -6.475 1.00 21.55 99 GLU A N 1
ATOM 1337 C CA . GLU A 1 103 ? 24.928 -31.616 -7.636 1.00 22.68 99 GLU A CA 1
ATOM 1338 C C . GLU A 1 103 ? 23.982 -32.707 -7.171 1.00 25.99 99 GLU A C 1
ATOM 1339 O O . GLU A 1 103 ? 24.405 -33.681 -6.532 1.00 25.96 99 GLU A O 1
ATOM 1351 N N . ASP A 1 104 ? 22.682 -32.475 -7.382 1.00 28.96 100 ASP A N 1
ATOM 1352 C CA . ASP A 1 104 ? 21.651 -33.402 -6.922 1.00 40.30 100 ASP A CA 1
ATOM 1353 C C . ASP A 1 104 ? 21.663 -34.633 -7.812 1.00 46.77 100 ASP A C 1
ATOM 1354 O O . ASP A 1 104 ? 21.865 -34.528 -9.023 1.00 44.50 100 ASP A O 1
ATOM 1363 N N . GLY A 1 105 ? 21.462 -35.803 -7.213 1.00 41.16 101 GLY A N 1
ATOM 1364 C CA . GLY A 1 105 ? 21.442 -37.015 -8.005 1.00 47.29 101 GLY A CA 1
ATOM 1365 C C . GLY A 1 105 ? 20.124 -37.188 -8.716 1.00 55.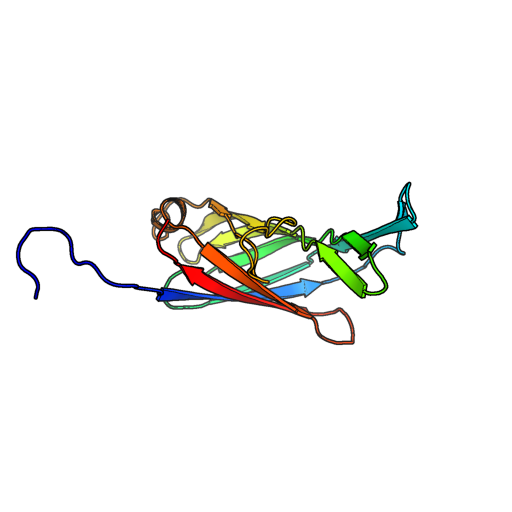71 101 GLY A C 1
ATOM 1366 O O . GLY A 1 105 ? 20.051 -37.843 -9.763 1.00 51.56 101 GLY A O 1
ATOM 1370 N N . ILE A 1 106 ? 19.078 -36.589 -8.172 1.00 53.33 102 ILE A N 1
ATOM 1371 C CA . ILE A 1 106 ? 17.714 -36.775 -8.641 1.00 69.11 102 ILE A CA 1
ATOM 1372 C C . ILE A 1 106 ? 17.359 -35.567 -9.493 1.00 80.15 102 ILE A C 1
ATOM 1373 O O . ILE A 1 106 ? 17.416 -34.423 -9.021 1.00 73.64 102 ILE A O 1
ATOM 1389 N N . GLY A 1 107 ? 17.019 -35.827 -10.755 1.00 90.96 103 GLY A N 1
ATOM 1390 C CA . GLY A 1 107 ? 16.656 -34.791 -11.701 1.00 82.57 103 GLY A CA 1
ATOM 1391 C C . GLY A 1 107 ? 15.324 -35.089 -12.362 1.00 97.76 103 GLY A C 1
ATOM 1392 O O . GLY A 1 107 ? 15.266 -35.500 -13.526 1.00 100.72 103 GLY A O 1
ATOM 1396 N N . SER A 1 108 ? 14.241 -34.833 -11.629 1.00 98.70 104 SER A N 1
ATOM 1397 C CA . SER A 1 108 ? 12.957 -35.430 -11.964 1.00 106.70 104 SER A CA 1
ATOM 1398 C C . SER A 1 108 ? 12.296 -34.750 -13.155 1.00 115.11 104 SER A C 1
ATOM 1399 O O . SER A 1 108 ? 11.438 -35.353 -13.816 1.00 109.41 104 SER A O 1
ATOM 1407 N N . SER A 1 109 ? 12.651 -33.497 -13.430 1.00 113.44 105 SER A N 1
ATOM 1408 C CA . SER A 1 109 ? 11.769 -32.644 -14.217 1.00 106.31 105 SER A CA 1
ATOM 1409 C C . SER A 1 109 ? 11.738 -32.958 -15.704 1.00 108.36 105 SER A C 1
ATOM 1410 O O . SER A 1 109 ? 11.979 -32.068 -16.526 1.00 110.78 105 SER A O 1
ATOM 1418 N N . ALA A 1 110 ? 11.399 -34.199 -16.063 1.00 114.19 106 ALA A N 1
ATOM 1419 C CA . ALA A 1 110 ? 11.309 -34.599 -17.473 1.00 105.54 106 ALA A CA 1
ATOM 1420 C C . ALA A 1 110 ? 12.494 -34.011 -18.242 1.00 113.29 106 ALA A C 1
ATOM 1421 O O . ALA A 1 110 ? 12.393 -33.698 -19.431 1.00 105.88 106 ALA A O 1
ATOM 1428 N N . THR A 1 111 ? 13.626 -33.876 -17.549 1.00 110.51 107 THR A N 1
ATOM 1429 C CA . THR A 1 111 ? 14.854 -33.317 -18.080 1.00 103.20 107 THR A CA 1
ATOM 1430 C C . THR A 1 111 ? 15.995 -34.207 -17.623 1.00 96.14 107 THR A C 1
ATOM 1431 O O . THR A 1 111 ? 15.925 -34.825 -16.560 1.00 100.93 107 THR A O 1
ATOM 1442 N N . GLN A 1 112 ? 17.059 -34.257 -18.416 1.00 86.02 108 GLN A N 1
ATOM 1443 C CA . GLN A 1 112 ? 18.210 -35.051 -18.010 1.00 86.55 108 GLN A CA 1
ATOM 1444 C C . GLN A 1 112 ? 19.040 -34.316 -16.957 1.00 84.90 108 GLN A C 1
ATOM 1445 O O . GLN A 1 112 ? 19.609 -34.950 -16.059 1.00 89.66 108 GLN A O 1
ATOM 1459 N N . ASN A 1 113 ? 19.116 -32.986 -17.047 1.00 86.25 109 ASN A N 1
ATOM 1460 C CA . ASN A 1 113 ? 20.004 -32.225 -16.174 1.00 76.17 109 ASN A CA 1
ATOM 1461 C C . ASN A 1 113 ? 19.530 -32.295 -14.722 1.00 62.71 109 ASN A C 1
ATOM 1462 O O . ASN A 1 113 ? 18.362 -32.577 -14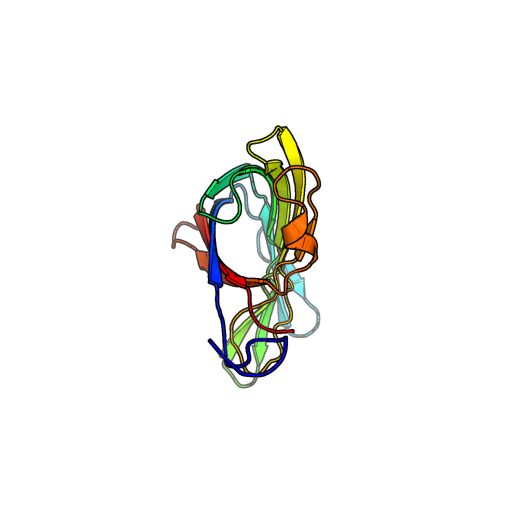.430 1.00 64.70 109 ASN A O 1
ATOM 1473 N N . THR A 1 114 ? 20.455 -32.020 -13.801 1.00 47.74 110 THR A N 1
ATOM 1474 C CA . THR A 1 114 ? 20.191 -32.011 -12.372 1.00 47.11 110 THR A CA 1
ATOM 1475 C C . THR A 1 114 ? 20.459 -30.613 -11.831 1.00 35.04 110 THR A C 1
ATOM 1476 O O . THR A 1 114 ? 21.129 -29.817 -12.471 1.00 34.26 110 THR A O 1
ATOM 1487 N N . ARG A 1 115 ? 19.886 -30.311 -10.669 1.00 36.16 111 ARG A N 1
ATOM 1488 C CA . ARG A 1 115 ? 20.152 -29.036 -10.025 1.00 34.40 111 ARG A CA 1
ATOM 1489 C C . ARG A 1 115 ? 21.527 -29.043 -9.360 1.00 28.86 111 ARG A C 1
ATOM 1490 O O . ARG A 1 115 ? 21.917 -30.027 -8.734 1.00 30.06 111 ARG A O 1
ATOM 1511 N N A LEU A 1 116 ? 22.184 -27.889 -9.414 0.42 24.42 112 LEU A N 1
ATOM 1512 N N B LEU A 1 116 ? 22.295 -27.989 -9.592 0.58 24.43 112 LEU A N 1
ATOM 1513 C CA A LEU A 1 116 ? 23.499 -27.671 -8.817 0.42 28.55 112 LEU A CA 1
ATOM 1514 C CA B LEU A 1 116 ? 23.495 -27.673 -8.811 0.58 28.17 112 LEU A CA 1
ATOM 1515 C C A LEU A 1 116 ? 23.405 -26.473 -7.885 0.42 27.97 112 LEU A C 1
ATOM 1516 C C B LEU A 1 116 ? 23.083 -26.592 -7.841 0.58 28.85 112 LEU A C 1
ATOM 1517 O O A LEU A 1 116 ? 23.280 -25.326 -8.343 0.42 23.76 112 LEU A O 1
ATOM 1518 O O B LEU A 1 116 ? 22.355 -25.673 -8.226 0.58 26.37 112 LEU A O 1
ATOM 1549 N N . ILE A 1 117 ? 23.474 -26.724 -6.582 1.00 21.13 113 ILE A N 1
ATOM 1550 C CA . ILE A 1 117 ? 23.267 -25.670 -5.607 1.00 22.16 113 ILE A CA 1
ATOM 1551 C C . ILE A 1 117 ? 24.638 -25.117 -5.318 1.00 24.24 113 ILE A C 1
ATOM 1552 O O . ILE A 1 117 ? 25.588 -25.872 -5.136 1.00 22.71 113 ILE A O 1
ATOM 1569 N N . ILE A 1 118 ? 24.784 -23.815 -5.380 1.00 21.36 114 ILE A N 1
ATOM 1570 C CA . ILE A 1 118 ? 26.063 -23.183 -5.126 1.00 20.91 114 ILE A CA 1
ATOM 1571 C C . ILE A 1 118 ? 25.873 -22.328 -3.892 1.00 22.94 114 ILE A C 1
ATOM 1572 O O . ILE A 1 118 ? 24.933 -21.523 -3.829 1.00 23.95 114 ILE A O 1
ATOM 1588 N N . GLN A 1 119 ? 26.703 -22.540 -2.878 1.00 17.97 115 GLN A N 1
ATOM 1589 C CA . GLN A 1 119 ? 26.647 -21.736 -1.660 1.00 17.98 115 GLN A CA 1
ATOM 1590 C C . GLN A 1 119 ? 27.997 -21.037 -1.547 1.00 16.86 115 GLN A C 1
ATOM 1591 O O . GLN A 1 119 ? 29.047 -21.678 -1.390 1.00 17.59 115 GLN A O 1
ATOM 1605 N N . VAL A 1 120 ? 27.949 -19.726 -1.634 1.00 17.42 116 VAL A N 1
ATOM 1606 C CA . VAL A 1 120 ? 29.122 -18.868 -1.668 1.00 17.96 116 VAL A CA 1
ATOM 1607 C C . VAL A 1 120 ? 28.667 -17.476 -1.256 1.00 18.12 116 VAL A C 1
ATOM 1608 O O . VAL A 1 120 ? 27.572 -17.040 -1.598 1.00 20.91 116 VAL A O 1
ATOM 1621 N N . GLY A 1 121 ? 29.529 -16.795 -0.497 1.00 22.09 117 GLY A N 1
ATOM 1622 C CA . GLY A 1 121 ? 29.376 -15.370 -0.200 1.00 23.68 117 GLY A CA 1
ATOM 1623 C C . GLY A 1 121 ? 30.168 -14.500 -1.153 1.00 24.27 117 GLY A C 1
ATOM 1624 O O . GLY A 1 121 ? 30.565 -14.924 -2.242 1.00 25.61 117 GLY A O 1
ATOM 1628 N N . GLY A 1 122 ? 30.332 -13.226 -0.781 1.00 24.35 118 GLY A N 1
ATOM 1629 C CA . GLY A 1 122 ? 31.186 -12.414 -1.618 1.00 27.55 118 GLY A CA 1
ATOM 1630 C C . GLY A 1 122 ? 30.617 -12.047 -2.979 1.00 27.85 118 GLY A C 1
ATOM 1631 O O . GLY A 1 122 ? 29.411 -11.869 -3.168 1.00 25.03 118 GLY A O 1
ATOM 1635 N N . LYS A 1 123 ? 31.513 -11.940 -3.963 1.00 28.55 119 LYS A N 1
ATOM 1636 C CA . LYS A 1 123 ? 31.113 -11.299 -5.209 1.00 31.48 119 LYS A CA 1
ATOM 1637 C C . LYS A 1 123 ? 30.111 -12.159 -5.985 1.00 30.64 119 LYS A C 1
ATOM 1638 O O . LYS A 1 123 ? 29.318 -11.618 -6.776 1.00 27.96 119 LYS A O 1
ATOM 1657 N N . TYR A 1 124 ? 30.111 -13.472 -5.754 1.00 25.69 120 TYR A N 1
ATOM 1658 C CA . TYR A 1 124 ? 29.258 -14.395 -6.481 1.00 24.34 120 TYR A CA 1
ATOM 1659 C C . TYR A 1 124 ? 28.072 -14.857 -5.657 1.00 26.12 120 TYR A C 1
ATOM 1660 O O . TYR A 1 124 ? 27.416 -15.847 -6.030 1.00 24.41 120 TYR A O 1
ATOM 1678 N N . ALA A 1 125 ? 27.812 -14.172 -4.538 1.00 23.59 121 ALA A N 1
ATOM 1679 C CA . ALA A 1 125 ? 26.776 -14.608 -3.603 1.00 22.75 121 ALA A CA 1
ATOM 1680 C C . ALA A 1 125 ? 25.426 -14.752 -4.274 1.00 24.65 121 ALA A C 1
ATOM 1681 O O . ALA A 1 125 ? 24.587 -15.538 -3.820 1.00 23.96 121 ALA A O 1
ATOM 1688 N N . ASP A 1 126 ? 25.184 -14.015 -5.341 1.00 25.07 122 ASP A N 1
ATOM 1689 C CA . ASP A 1 126 ? 23.844 -14.083 -5.896 1.00 26.17 122 ASP A CA 1
ATOM 1690 C C . ASP A 1 126 ? 23.572 -15.399 -6.585 1.00 23.67 122 ASP A C 1
ATOM 1691 O O . ASP A 1 126 ? 22.424 -15.674 -6.897 1.00 23.62 122 ASP A O 1
ATOM 1700 N N . LEU A 1 127 ? 24.579 -16.253 -6.792 1.00 23.13 123 LEU A N 1
ATOM 1701 C CA . LEU A 1 127 ? 24.274 -17.601 -7.255 1.00 20.27 123 LEU A CA 1
ATOM 1702 C C . LEU A 1 127 ? 23.319 -18.349 -6.329 1.00 22.66 123 LEU A C 1
ATOM 1703 O O . LEU A 1 127 ? 22.624 -19.263 -6.777 1.00 22.68 123 LEU A O 1
ATOM 1719 N N . GLN A 1 128 ? 23.293 -18.025 -5.030 1.00 19.88 124 GLN A N 1
ATOM 1720 C CA . GLN A 1 128 ? 22.371 -18.712 -4.141 1.00 20.92 124 GLN A CA 1
ATOM 1721 C C . GLN A 1 128 ? 20.922 -18.482 -4.500 1.00 24.54 124 GLN A C 1
ATOM 1722 O O . GLN A 1 128 ? 20.062 -19.293 -4.159 1.00 21.40 124 GLN A O 1
ATOM 1736 N N . LYS A 1 129 ? 20.653 -17.406 -5.165 1.00 22.55 125 LYS A N 1
ATOM 1737 C CA . LYS A 1 129 ? 19.303 -17.056 -5.531 1.00 21.54 125 LYS A CA 1
ATOM 1738 C C . LYS A 1 129 ? 18.861 -17.690 -6.819 1.00 27.48 125 LYS A C 1
A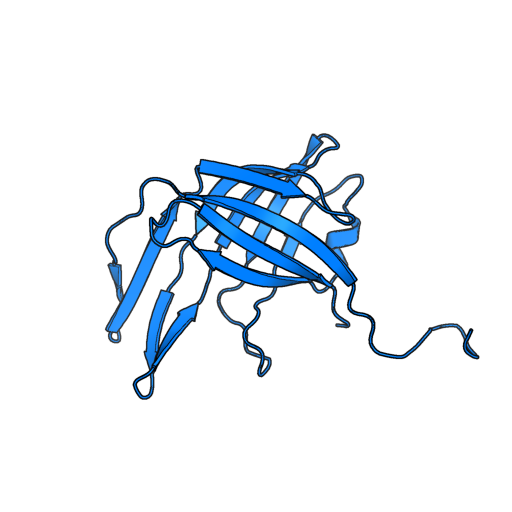TOM 1739 O O . LYS A 1 129 ? 17.744 -17.544 -7.202 1.00 30.48 125 LYS A O 1
ATOM 1758 N N . MET A 1 130 ? 19.737 -18.400 -7.481 1.00 23.77 126 MET A N 1
ATOM 1759 C CA . MET A 1 130 ? 19.376 -18.915 -8.792 1.00 24.40 126 MET A CA 1
ATOM 1760 C C . MET A 1 130 ? 19.050 -20.397 -8.761 1.00 29.74 126 MET A C 1
ATOM 1761 O O . MET A 1 130 ? 19.482 -21.141 -7.871 1.00 28.85 126 MET A O 1
ATOM 1775 N N . TYR A 1 131 ? 18.304 -20.810 -9.779 1.00 25.35 127 TYR A N 1
ATOM 1776 C CA . TYR A 1 131 ? 18.017 -22.205 -10.054 1.00 29.34 127 TYR A CA 1
ATOM 1777 C C . TYR A 1 131 ? 18.990 -22.628 -11.138 1.00 27.77 127 TYR A C 1
ATOM 1778 O O . TYR A 1 131 ? 18.818 -22.310 -12.322 1.00 28.49 127 TYR A O 1
ATOM 1796 N N . VAL A 1 132 ? 20.024 -23.356 -10.739 1.00 23.65 128 VAL A N 1
ATOM 1797 C CA . VAL A 1 132 ? 21.118 -23.713 -11.631 1.00 25.94 128 VAL A CA 1
ATOM 1798 C C . VAL A 1 132 ? 21.035 -25.189 -12.039 1.00 30.92 128 VAL A C 1
ATOM 1799 O O . VAL A 1 132 ? 20.961 -26.087 -11.186 1.00 28.08 128 VAL A O 1
ATOM 1812 N N . LEU A 1 133 ? 21.067 -25.447 -13.343 1.00 26.70 129 LEU A N 1
ATOM 1813 C CA . LEU A 1 133 ? 21.044 -26.800 -13.858 1.00 28.52 129 LEU A CA 1
ATOM 1814 C C . LEU A 1 133 ? 22.401 -27.132 -14.441 1.00 40.21 129 LEU A C 1
ATOM 1815 O O . LEU A 1 133 ? 23.009 -26.303 -15.120 1.00 37.49 129 LEU A O 1
ATOM 1831 N N . GLY A 1 134 ? 22.876 -28.333 -14.159 1.00 37.79 130 GLY A N 1
ATOM 1832 C CA . GLY A 1 134 ? 24.183 -28.776 -14.624 1.00 46.91 130 GLY A CA 1
ATOM 1833 C C . GLY A 1 134 ? 24.084 -30.020 -15.480 1.00 49.85 130 GLY A C 1
ATOM 1834 O O . GLY A 1 134 ? 23.230 -30.872 -15.232 1.00 45.10 130 GLY A O 1
ATOM 1838 N N . GLN A 1 135 ? 24.957 -30.091 -16.496 1.00 51.97 131 GLN A N 1
ATOM 1839 C CA . GLN A 1 135 ? 25.078 -31.190 -17.450 1.00 54.49 131 GLN A CA 1
ATOM 1840 C C . GLN A 1 135 ? 26.442 -31.832 -17.251 1.00 48.53 131 GLN A C 1
ATOM 1841 O O . GLN A 1 135 ? 27.455 -31.286 -17.697 1.00 43.19 131 GLN A O 1
ATOM 1855 N N . PRO A 1 136 ? 26.547 -32.944 -16.533 1.00 41.85 132 PRO A N 1
ATOM 1856 C CA . PRO A 1 136 ? 27.876 -33.533 -16.331 1.00 38.60 132 PRO A CA 1
ATOM 1857 C C . PRO A 1 136 ? 28.222 -34.543 -17.409 1.00 43.32 132 PRO A C 1
ATOM 1858 O O . PRO A 1 136 ? 27.364 -35.196 -18.015 1.00 39.72 132 PRO A O 1
ATOM 1869 N N . SER A 1 137 ? 29.521 -34.636 -17.656 1.00 34.42 133 SER A N 1
ATOM 1870 C CA . SER A 1 137 ? 30.095 -35.630 -18.549 1.00 36.86 133 SER A CA 1
ATOM 1871 C C . SER A 1 137 ? 31.489 -35.958 -18.052 1.00 38.32 133 SER A C 1
ATOM 1872 O O . SER A 1 137 ? 32.058 -35.235 -17.237 1.00 34.75 133 SER A O 1
ATOM 1880 N N . VAL A 1 138 ? 32.040 -37.056 -18.553 1.00 39.17 134 VAL A N 1
ATOM 1881 C CA . VAL A 1 138 ? 33.287 -37.586 -18.022 1.00 39.67 134 VAL A CA 1
ATOM 1882 C C . VAL A 1 138 ? 34.085 -38.160 -19.171 1.00 42.48 134 VAL A C 1
ATOM 1883 O O . VAL A 1 138 ? 33.521 -38.691 -20.130 1.00 43.14 134 VAL A O 1
ATOM 1896 N N . ASN A 1 139 ? 35.395 -38.025 -19.094 1.00 42.95 135 ASN A N 1
ATOM 1897 C CA . ASN A 1 139 ? 36.232 -38.646 -20.115 1.00 47.69 135 ASN A CA 1
ATOM 1898 C C . ASN A 1 139 ? 36.378 -40.142 -19.835 1.00 52.86 135 ASN A C 1
ATOM 1899 O O . ASN A 1 139 ? 36.045 -40.633 -18.760 1.00 49.87 135 ASN A O 1
ATOM 1910 N N . GLU A 1 140 ? 36.850 -40.881 -20.841 1.00 57.97 136 GLU A N 1
ATOM 1911 C CA . GLU A 1 140 ? 36.811 -42.338 -20.748 1.00 58.64 136 GLU A CA 1
ATOM 1912 C C . GLU A 1 140 ? 37.828 -42.876 -19.752 1.00 52.44 136 GLU A C 1
ATOM 1913 O O . GLU A 1 140 ? 37.639 -43.965 -19.187 1.00 55.48 136 GLU A O 1
ATOM 1925 N N . GLU A 1 141 ? 38.908 -42.140 -19.530 1.00 55.79 137 GLU A N 1
ATOM 1926 C CA . GLU A 1 141 ? 39.894 -42.490 -18.518 1.00 53.46 137 GLU A CA 1
ATOM 1927 C C . GLU A 1 141 ? 39.401 -42.213 -17.106 1.00 54.59 137 GLU A C 1
ATOM 1928 O O . GLU A 1 141 ? 40.096 -42.583 -16.150 1.00 55.17 137 GLU A O 1
ATOM 1940 N N . ARG A 1 142 ? 38.221 -41.599 -16.963 1.00 48.10 138 ARG A N 1
ATOM 1941 C CA . ARG A 1 142 ? 37.662 -41.228 -15.653 1.00 50.24 138 ARG A CA 1
ATOM 1942 C C . ARG A 1 142 ? 38.664 -40.415 -14.837 1.00 48.16 138 ARG A C 1
ATOM 1943 O O . ARG A 1 142 ? 38.797 -40.548 -13.614 1.00 45.52 138 ARG A O 1
ATOM 1964 N N . THR A 1 143 ? 39.358 -39.519 -15.529 1.00 39.50 139 THR A N 1
ATOM 1965 C CA . THR A 1 143 ? 40.261 -38.616 -14.856 1.00 37.87 139 THR A CA 1
ATOM 1966 C C . THR A 1 143 ? 39.722 -37.199 -14.778 1.00 38.19 139 THR A C 1
ATOM 1967 O O . THR A 1 143 ? 40.177 -36.432 -13.929 1.00 31.77 139 THR A O 1
ATOM 1978 N N . VAL A 1 144 ? 38.784 -36.827 -15.647 1.00 32.39 140 VAL A N 1
ATOM 1979 C CA . VAL A 1 144 ? 38.261 -35.458 -15.666 1.00 31.86 140 VAL A CA 1
ATOM 1980 C C . VAL A 1 144 ? 36.765 -35.489 -15.943 1.00 34.19 140 VAL A C 1
ATOM 1981 O O . VAL A 1 144 ? 36.317 -36.112 -16.906 1.00 34.11 140 VAL A O 1
ATOM 1994 N N . ALA A 1 145 ? 36.001 -34.805 -15.109 1.00 29.78 141 ALA A N 1
ATOM 1995 C CA . ALA A 1 145 ? 34.590 -34.570 -15.328 1.00 32.39 141 ALA A CA 1
ATOM 1996 C C . ALA A 1 145 ? 34.366 -33.113 -15.686 1.00 38.47 141 ALA A C 1
ATOM 1997 O O . ALA A 1 145 ? 35.082 -32.223 -15.222 1.00 33.74 141 ALA A O 1
ATOM 2004 N N . THR A 1 146 ? 33.376 -32.873 -16.523 1.00 34.11 142 THR A N 1
ATOM 2005 C CA . THR A 1 146 ? 33.051 -31.527 -16.941 1.00 37.49 142 THR A CA 1
ATOM 2006 C C . THR A 1 146 ? 31.578 -31.291 -16.681 1.00 32.99 142 THR A C 1
ATOM 2007 O O . THR A 1 146 ? 30.762 -32.188 -16.879 1.00 36.31 142 THR A O 1
ATOM 2018 N N . VAL A 1 147 ? 31.249 -30.089 -16.215 1.00 39.70 143 VAL A N 1
ATOM 2019 C CA . VAL A 1 147 ? 29.872 -29.676 -15.977 1.00 39.56 143 VAL A CA 1
ATOM 2020 C C . VAL A 1 147 ? 29.693 -28.303 -16.608 1.00 43.34 143 VAL A C 1
ATOM 2021 O O . VAL A 1 147 ? 30.587 -27.447 -16.550 1.00 42.60 143 VAL A O 1
ATOM 2034 N N . GLU A 1 148 ? 28.550 -28.112 -17.261 1.00 38.74 144 GLU A N 1
ATOM 2035 C CA . GLU A 1 148 ? 28.211 -26.866 -17.930 1.00 36.77 144 GLU A CA 1
ATOM 2036 C C . GLU A 1 148 ? 26.918 -26.396 -17.288 1.00 40.90 144 GLU A C 1
ATOM 2037 O O . GLU A 1 148 ? 25.958 -27.166 -17.238 1.00 40.04 144 GLU A O 1
ATOM 2049 N N . CYS A 1 149 ? 26.890 -25.166 -16.777 1.00 32.26 145 CYS A N 1
ATOM 2050 C CA . CYS A 1 149 ? 25.795 -24.742 -15.912 1.00 30.73 145 CYS A CA 1
ATOM 2051 C C . CYS A 1 149 ? 25.141 -23.441 -16.376 1.00 33.53 145 CYS A C 1
ATOM 2052 O O . CYS A 1 149 ? 25.817 -22.461 -16.698 1.00 30.99 145 CYS A O 1
ATOM 2060 N N . TRP A 1 150 ? 23.809 -23.434 -16.360 1.00 27.94 146 TRP A N 1
ATOM 2061 C CA . TRP A 1 150 ? 22.995 -22.277 -16.696 1.00 29.46 146 TRP A CA 1
ATOM 2062 C C . TRP A 1 150 ? 21.933 -22.100 -15.619 1.00 30.25 146 TRP A C 1
ATOM 2063 O O . TRP A 1 150 ? 21.517 -23.049 -14.952 1.00 29.80 146 TRP A O 1
ATOM 2084 N N . SER A 1 151 ? 21.460 -20.874 -15.496 1.00 31.59 147 SER A N 1
ATOM 2085 C CA . SER A 1 151 ? 20.318 -20.588 -14.644 1.00 29.78 147 SER A CA 1
ATOM 2086 C C . SER A 1 151 ? 19.015 -20.707 -15.445 1.00 34.23 147 SER A C 1
ATOM 2087 O O . SER A 1 151 ? 18.984 -20.489 -16.666 1.00 37.99 147 SER A O 1
ATOM 2095 N N . HIS A 1 152 ? 17.958 -21.143 -14.750 1.00 34.98 148 HIS A N 1
ATOM 2096 C CA . HIS A 1 152 ? 16.620 -21.334 -15.295 1.00 42.13 148 HIS A CA 1
ATOM 2097 C C . HIS A 1 152 ? 15.610 -20.571 -14.454 1.00 47.57 148 HIS A C 1
ATOM 2098 O O . HIS A 1 152 ? 15.876 -20.219 -13.310 1.00 38.85 148 HIS A O 1
ATOM 2112 N N . HIS A 1 153 ? 14.399 -20.412 -14.973 1.00 62.56 149 HIS A N 1
ATOM 2113 C CA . HIS A 1 153 ? 13.354 -19.781 -14.170 1.00 76.41 149 HIS A CA 1
ATOM 2114 C C . HIS A 1 153 ? 12.743 -20.804 -13.198 1.00 84.33 149 HIS A C 1
ATOM 2115 O O . HIS A 1 153 ? 12.237 -21.858 -13.609 1.00 78.86 149 HIS A O 1
ATOM 2129 N N . HIS A 1 154 ? 12.796 -20.480 -11.906 1.00 79.87 150 HIS A N 1
ATOM 2130 C CA . HIS A 1 154 ? 12.220 -21.272 -10.806 1.00 71.86 150 HIS A CA 1
ATOM 2131 C C . HIS A 1 154 ? 10.868 -21.895 -11.154 1.00 76.99 150 HIS A C 1
ATOM 2132 O O . HIS A 1 154 ? 10.479 -22.915 -10.581 1.00 78.30 150 HIS A O 1
#

Solvent-accessible surface area: 8700 Å² total; per-residue (Å²): 248,39,112,64,178,119,109,171,64,110,141,116,58,91,7,0,16,8,39,11,56,17,23,63,45,97,81,80,76,114,63,189,84,63,4,37,71,6,31,16,45,10,89,11,8,66,5,102,21,105,17,0,45,9,72,6,82,4,19,68,10,7,13,26,52,44,139,116,160,56,82,84,56,115,48,22,47,30,61,5,109,3,76,5,78,69,46,18,94,8,87,12,54,2,46,3,105,31,98,82,114,61,173,30,4,74,9,70,2,93,5,38,52,142,25,35,88,4,97,148,58,61,1,18,0,88,57,67,80,45,169,115,107,66,47,18,54,12,69,0,36,17,49,144,160

Organism: NCBI:txid1036612